Protein AF-A0A530BKC2-F1 (afdb_monomer_lite)

Structure (mmCIF, N/CA/C/O backbone):
data_AF-A0A530BKC2-F1
#
_entry.id   AF-A0A530BKC2-F1
#
loop_
_atom_site.group_PDB
_atom_site.id
_atom_site.type_symbol
_atom_site.label_atom_id
_atom_site.label_alt_id
_atom_site.label_comp_id
_atom_site.label_asym_id
_atom_site.label_entity_id
_atom_site.label_seq_id
_atom_site.pdbx_PDB_ins_code
_atom_site.Cartn_x
_atom_site.Cartn_y
_atom_site.Cartn_z
_atom_site.occupancy
_atom_site.B_iso_or_equiv
_atom_site.auth_seq_id
_atom_site.auth_comp_id
_atom_site.auth_asym_id
_atom_site.auth_atom_id
_atom_site.pdbx_PDB_model_num
ATOM 1 N N . MET A 1 1 ? 10.735 -13.783 -6.784 1.00 77.75 1 MET A N 1
ATOM 2 C CA . MET A 1 1 ? 10.105 -12.468 -7.015 1.00 77.75 1 MET A CA 1
ATOM 3 C C . MET A 1 1 ? 10.971 -11.377 -6.387 1.00 77.75 1 MET A C 1
ATOM 5 O O . MET A 1 1 ? 11.427 -11.594 -5.271 1.00 77.75 1 MET A O 1
ATOM 9 N N . ALA A 1 2 ? 11.270 -10.281 -7.098 1.00 86.44 2 ALA A N 1
ATOM 10 C CA . ALA A 1 2 ? 12.241 -9.258 -6.665 1.00 86.44 2 ALA A CA 1
ATOM 11 C C . ALA A 1 2 ? 11.656 -8.184 -5.728 1.00 86.44 2 ALA A C 1
ATOM 13 O O . ALA A 1 2 ? 12.394 -7.547 -4.981 1.00 86.44 2 ALA A O 1
ATOM 14 N N . PHE A 1 3 ? 10.340 -7.995 -5.754 1.00 91.44 3 PHE A N 1
ATOM 15 C CA . PHE A 1 3 ? 9.637 -7.005 -4.947 1.00 91.44 3 PHE A CA 1
ATOM 16 C C . PHE A 1 3 ? 8.198 -7.438 -4.681 1.00 91.44 3 PHE A C 1
ATOM 18 O O . PHE A 1 3 ? 7.705 -8.368 -5.312 1.00 91.44 3 PHE A O 1
ATOM 25 N N . TYR A 1 4 ? 7.541 -6.778 -3.737 1.00 89.56 4 TYR A N 1
ATOM 26 C CA . TYR A 1 4 ? 6.170 -7.032 -3.301 1.00 89.56 4 TYR A CA 1
ATOM 27 C C . TYR A 1 4 ? 5.582 -5.733 -2.732 1.00 89.56 4 TYR A C 1
ATOM 29 O O . TYR A 1 4 ? 6.323 -4.950 -2.147 1.00 89.56 4 TYR A O 1
ATOM 37 N N . GLY A 1 5 ? 4.281 -5.475 -2.878 1.00 90.00 5 GLY A N 1
ATOM 38 C CA . GLY A 1 5 ? 3.687 -4.253 -2.335 1.00 90.00 5 GLY A CA 1
ATOM 39 C C . GLY A 1 5 ? 2.304 -3.911 -2.876 1.00 90.00 5 GLY A C 1
ATOM 40 O O . GLY A 1 5 ? 1.626 -4.751 -3.463 1.00 90.00 5 GLY A O 1
ATOM 41 N N . ASP A 1 6 ? 1.908 -2.660 -2.659 1.00 89.00 6 ASP A N 1
ATOM 42 C CA . ASP A 1 6 ? 0.642 -2.076 -3.095 1.00 89.00 6 ASP A CA 1
ATOM 43 C C . ASP A 1 6 ? 0.731 -1.585 -4.538 1.00 89.00 6 ASP A C 1
ATOM 45 O O . ASP A 1 6 ? 1.333 -0.546 -4.811 1.00 89.00 6 ASP A O 1
ATOM 49 N N . LEU A 1 7 ? 0.134 -2.335 -5.460 1.00 91.00 7 LEU A N 1
ATOM 50 C CA . LEU A 1 7 ? 0.118 -2.002 -6.879 1.00 91.00 7 LEU A CA 1
ATOM 51 C C . LEU A 1 7 ? -0.887 -0.884 -7.147 1.00 91.00 7 LEU A C 1
ATOM 53 O O . LEU A 1 7 ? -2.096 -1.062 -7.001 1.00 91.00 7 LEU A O 1
ATOM 57 N N . ARG A 1 8 ? -0.383 0.243 -7.643 1.00 89.38 8 ARG A N 1
ATOM 58 C CA . ARG A 1 8 ? -1.185 1.356 -8.153 1.00 89.38 8 ARG A CA 1
ATOM 59 C C . ARG A 1 8 ? -1.003 1.494 -9.657 1.00 89.38 8 ARG A C 1
ATOM 61 O O . ARG A 1 8 ? 0.048 1.159 -10.203 1.00 89.38 8 ARG A O 1
ATOM 68 N N . ARG A 1 9 ? -2.045 1.967 -10.340 1.00 89.56 9 ARG A N 1
ATOM 69 C CA . ARG A 1 9 ? -2.055 2.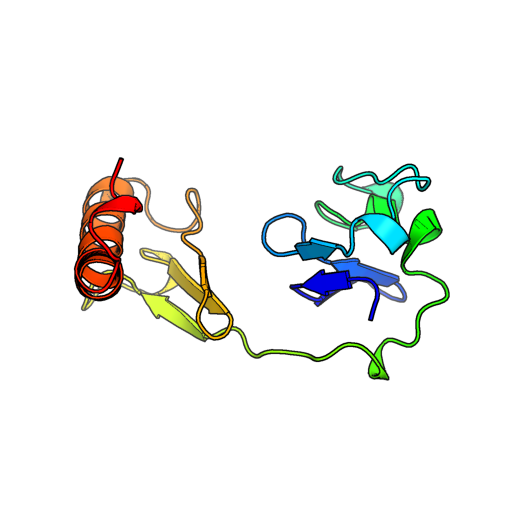189 -11.792 1.00 89.56 9 ARG A CA 1
ATOM 70 C C . ARG A 1 9 ? -2.202 3.672 -12.096 1.00 89.56 9 ARG A C 1
ATOM 72 O O . ARG A 1 9 ? -3.003 4.345 -11.455 1.00 89.56 9 ARG A O 1
ATOM 79 N N . ALA A 1 10 ? -1.489 4.139 -13.114 1.00 87.81 10 ALA A N 1
ATOM 80 C CA . ALA A 1 10 ? -1.683 5.454 -13.710 1.00 87.81 10 ALA A CA 1
ATOM 81 C C . ALA A 1 10 ? -1.559 5.329 -15.236 1.00 87.81 10 ALA A C 1
ATOM 83 O O . ALA A 1 10 ? -0.468 5.171 -15.789 1.00 87.81 10 ALA A O 1
ATOM 84 N N . GLY A 1 11 ? -2.703 5.336 -15.924 1.00 86.88 11 GLY A N 1
ATOM 85 C CA . GLY A 1 11 ? -2.763 5.077 -17.363 1.00 86.88 11 GLY A CA 1
ATOM 86 C C . GLY A 1 11 ? -2.169 3.711 -17.724 1.00 86.88 11 GLY A C 1
ATOM 87 O O . GLY A 1 11 ? -2.594 2.685 -17.195 1.00 86.88 11 GLY A O 1
ATOM 88 N N . ALA A 1 12 ? -1.180 3.708 -18.622 1.00 87.75 12 ALA A N 1
ATOM 89 C CA . ALA A 1 12 ? -0.469 2.502 -19.055 1.00 87.75 12 ALA A CA 1
ATOM 90 C C . ALA A 1 12 ? 0.648 2.053 -18.091 1.00 87.75 12 ALA A C 1
ATOM 92 O O . ALA A 1 12 ? 1.213 0.976 -18.271 1.00 87.75 12 ALA A O 1
ATOM 93 N N . ARG A 1 13 ? 0.986 2.870 -17.086 1.00 91.00 13 ARG A N 1
ATOM 94 C CA . ARG A 1 13 ? 2.039 2.582 -16.108 1.00 91.00 13 ARG A CA 1
ATOM 95 C C . ARG A 1 13 ? 1.452 2.037 -14.813 1.00 91.00 13 ARG A C 1
ATOM 97 O O . ARG A 1 13 ? 0.280 2.244 -14.483 1.00 91.00 13 ARG A O 1
ATOM 104 N N . TRP A 1 14 ? 2.303 1.376 -14.044 1.00 91.50 14 TRP A N 1
ATOM 105 C CA . TRP A 1 14 ? 1.992 0.922 -12.697 1.00 91.50 14 TRP A CA 1
ATOM 106 C C . TRP A 1 14 ? 3.212 1.081 -11.795 1.00 91.50 14 TRP A C 1
ATOM 108 O O . TRP A 1 14 ? 4.341 1.172 -12.263 1.00 91.50 14 TRP A O 1
ATOM 118 N N . TYR A 1 15 ? 2.987 1.143 -10.492 1.00 92.44 15 TYR A N 1
ATOM 119 C CA . TYR A 1 15 ? 4.053 1.299 -9.510 1.00 92.44 15 TYR A CA 1
ATOM 120 C C . TYR A 1 15 ? 3.642 0.677 -8.183 1.00 92.44 15 TYR A C 1
ATOM 122 O O . TYR A 1 15 ? 2.455 0.461 -7.930 1.00 92.44 15 TYR A O 1
ATOM 130 N N . LEU A 1 16 ? 4.629 0.382 -7.339 1.00 92.38 16 LEU A N 1
ATOM 131 C CA . LEU A 1 16 ? 4.366 0.060 -5.944 1.00 92.38 16 LEU A CA 1
ATOM 132 C C . LEU A 1 16 ? 4.360 1.343 -5.120 1.00 92.38 16 LEU A C 1
ATOM 134 O O . LEU A 1 16 ? 5.310 2.124 -5.194 1.00 92.38 16 LEU A O 1
ATOM 138 N N . TRP A 1 17 ? 3.307 1.548 -4.335 1.00 90.56 17 TRP A N 1
ATOM 139 C CA . TRP A 1 17 ? 3.217 2.693 -3.437 1.00 90.56 17 TRP A CA 1
ATOM 140 C C . TRP A 1 17 ? 4.254 2.601 -2.315 1.00 90.56 17 TRP A C 1
ATOM 142 O O . TRP A 1 17 ? 4.372 1.572 -1.645 1.00 90.56 17 TRP A O 1
ATOM 152 N N . ALA A 1 18 ? 4.983 3.695 -2.085 1.00 89.56 18 ALA A N 1
ATOM 153 C CA . ALA A 1 18 ? 6.123 3.713 -1.171 1.00 89.56 18 ALA A CA 1
ATOM 154 C C . ALA A 1 18 ? 5.770 3.321 0.276 1.00 89.56 18 ALA A C 1
ATOM 156 O O . ALA A 1 18 ? 6.584 2.694 0.949 1.00 89.56 18 ALA A O 1
ATOM 157 N N . GLY A 1 19 ? 4.557 3.626 0.750 1.00 85.88 19 GLY A N 1
ATOM 158 C CA . GLY A 1 19 ? 4.137 3.274 2.111 1.00 85.88 19 GLY A CA 1
ATOM 159 C C . GLY A 1 19 ? 3.821 1.788 2.325 1.00 85.88 19 GLY A C 1
ATOM 160 O O . GLY A 1 19 ? 3.669 1.356 3.465 1.00 85.88 19 GLY A O 1
ATOM 161 N N . TYR A 1 20 ? 3.756 0.983 1.258 1.00 88.31 20 TYR A N 1
ATOM 162 C CA . TYR A 1 20 ? 3.655 -0.471 1.360 1.00 88.31 20 TYR A CA 1
ATOM 163 C C . TYR A 1 20 ? 4.352 -1.149 0.178 1.00 88.31 20 TYR A C 1
ATOM 165 O O . TYR A 1 20 ? 3.715 -1.666 -0.741 1.00 88.31 20 TYR A O 1
ATOM 173 N N . CYS A 1 21 ? 5.681 -1.160 0.199 1.00 90.50 21 CYS A N 1
ATOM 174 C CA . CYS A 1 21 ? 6.490 -1.886 -0.771 1.00 90.50 21 CYS A CA 1
ATOM 175 C C . CYS A 1 21 ? 7.741 -2.479 -0.114 1.00 90.50 21 CYS A C 1
ATOM 177 O O . CYS A 1 21 ? 8.293 -1.941 0.841 1.00 90.50 21 CYS A O 1
ATOM 179 N N . PHE A 1 22 ? 8.162 -3.632 -0.615 1.00 90.81 22 PHE A N 1
ATOM 180 C CA . PHE A 1 22 ? 9.250 -4.437 -0.090 1.00 90.81 22 PHE A CA 1
ATOM 181 C C . PHE A 1 22 ? 10.084 -4.940 -1.256 1.00 90.81 22 PHE A C 1
ATOM 183 O O . PHE A 1 22 ? 9.544 -5.384 -2.271 1.00 90.81 22 PHE A O 1
ATOM 190 N N . PHE A 1 23 ? 11.402 -4.923 -1.092 1.00 93.19 23 PHE A N 1
ATOM 191 C CA . PHE A 1 23 ? 12.341 -5.317 -2.132 1.00 93.19 23 PHE A CA 1
ATOM 192 C C . PHE A 1 23 ? 13.319 -6.336 -1.575 1.00 93.19 23 PHE A C 1
ATOM 194 O O . PHE A 1 23 ? 13.826 -6.203 -0.460 1.00 93.19 23 PHE A O 1
ATOM 201 N N . ARG A 1 24 ? 13.614 -7.352 -2.378 1.00 94.31 24 ARG A N 1
ATOM 202 C CA . ARG A 1 24 ? 14.749 -8.229 -2.134 1.00 94.31 24 ARG A CA 1
ATOM 203 C C . ARG A 1 24 ? 16.026 -7.443 -2.397 1.00 94.31 24 ARG A C 1
ATOM 205 O O . ARG A 1 24 ? 16.297 -7.090 -3.542 1.00 94.31 24 ARG A O 1
ATOM 212 N N . PHE A 1 25 ? 16.782 -7.151 -1.340 1.00 94.88 25 PHE A N 1
ATOM 213 C CA . PHE A 1 25 ? 17.948 -6.271 -1.422 1.00 94.88 25 PHE A CA 1
ATOM 214 C C . PHE A 1 25 ? 18.962 -6.735 -2.475 1.00 94.88 25 PHE A C 1
ATOM 216 O O . PHE A 1 25 ? 19.385 -5.941 -3.307 1.00 94.88 25 PHE A O 1
ATOM 223 N N . ASP A 1 26 ? 19.266 -8.032 -2.526 1.00 96.44 26 ASP A N 1
ATOM 224 C CA . ASP A 1 26 ? 20.155 -8.642 -3.523 1.00 96.44 26 ASP A CA 1
ATOM 225 C C . ASP A 1 26 ? 19.725 -8.380 -4.979 1.00 96.44 26 ASP A C 1
ATOM 227 O O . ASP A 1 26 ? 20.573 -8.244 -5.861 1.00 96.44 26 ASP A O 1
ATOM 231 N N . ALA A 1 27 ? 18.422 -8.244 -5.235 1.00 93.44 27 ALA A N 1
ATOM 232 C CA . ALA A 1 27 ? 17.878 -7.974 -6.563 1.00 93.44 27 ALA A CA 1
ATOM 233 C C . ALA A 1 27 ? 17.897 -6.483 -6.958 1.00 93.44 27 ALA A C 1
ATOM 235 O O . ALA A 1 27 ? 17.802 -6.168 -8.148 1.00 93.44 27 ALA A O 1
ATOM 236 N N . VAL A 1 28 ? 17.993 -5.563 -5.989 1.00 95.25 28 VAL A N 1
ATOM 237 C CA . VAL A 1 28 ? 17.857 -4.113 -6.233 1.00 95.25 28 VAL A CA 1
ATOM 238 C C . VAL A 1 28 ? 19.035 -3.267 -5.753 1.00 95.25 28 VAL A C 1
ATOM 240 O O . VAL A 1 28 ? 19.093 -2.096 -6.102 1.00 95.25 28 VAL A O 1
ATOM 243 N N . ALA A 1 29 ? 20.003 -3.828 -5.024 1.00 95.56 29 ALA A N 1
ATOM 244 C CA . ALA A 1 29 ? 21.081 -3.075 -4.370 1.00 95.56 29 ALA A CA 1
ATOM 245 C C . ALA A 1 29 ? 21.933 -2.211 -5.317 1.00 95.56 29 ALA A C 1
ATOM 247 O O . ALA A 1 29 ? 22.544 -1.241 -4.883 1.00 95.56 29 ALA A O 1
ATOM 248 N N . ARG A 1 30 ? 21.993 -2.560 -6.608 1.00 95.44 30 ARG A N 1
ATOM 249 C CA . ARG A 1 30 ? 22.742 -1.813 -7.637 1.00 95.44 30 ARG A CA 1
ATOM 250 C C . ARG A 1 30 ? 21.854 -0.960 -8.542 1.00 95.44 30 ARG A C 1
ATOM 252 O O . ARG A 1 30 ? 22.323 -0.468 -9.563 1.00 95.44 30 ARG A O 1
ATOM 259 N N . LYS A 1 31 ? 20.571 -0.833 -8.212 1.00 95.25 31 LYS A N 1
ATOM 260 C CA . LYS A 1 31 ? 19.619 -0.018 -8.961 1.00 95.25 31 LYS A CA 1
ATOM 261 C C . LYS A 1 31 ? 19.462 1.338 -8.271 1.00 95.25 31 LYS A C 1
ATOM 263 O O . LYS A 1 31 ? 19.344 1.362 -7.046 1.00 95.25 31 LYS A O 1
ATOM 268 N N . PRO A 1 32 ? 19.426 2.449 -9.021 1.00 95.31 32 PRO A N 1
ATOM 269 C CA . PRO A 1 32 ? 19.148 3.764 -8.459 1.00 95.31 32 PRO A CA 1
ATOM 270 C C . PRO A 1 32 ? 17.646 3.878 -8.167 1.00 95.31 32 PRO A C 1
ATOM 272 O O . PRO A 1 32 ? 16.901 4.452 -8.953 1.00 95.31 32 PRO A O 1
ATOM 275 N N . LEU A 1 33 ? 17.185 3.242 -7.087 1.00 93.94 33 LEU A N 1
ATOM 276 C CA . LEU A 1 33 ? 15.782 3.328 -6.692 1.00 93.94 33 LEU A CA 1
ATOM 277 C C . LEU A 1 33 ? 15.440 4.753 -6.250 1.00 93.94 33 LEU A C 1
ATOM 279 O O . LEU A 1 33 ? 16.196 5.372 -5.502 1.00 93.94 33 LEU A O 1
ATOM 283 N N . ASP A 1 34 ? 14.272 5.222 -6.669 1.00 92.50 34 ASP A N 1
ATOM 284 C CA . ASP A 1 34 ? 13.734 6.537 -6.350 1.00 92.50 34 ASP A CA 1
ATOM 285 C C . ASP A 1 34 ? 12.286 6.400 -5.859 1.00 92.50 34 ASP A C 1
ATOM 287 O O . ASP A 1 34 ? 11.387 5.951 -6.575 1.00 92.50 34 ASP A O 1
ATOM 291 N N . PHE A 1 35 ? 12.066 6.750 -4.592 1.00 91.12 35 PHE A N 1
ATOM 292 C CA . PHE A 1 35 ? 10.752 6.715 -3.942 1.00 91.12 35 PHE A CA 1
ATOM 293 C C . PHE A 1 35 ? 10.025 8.064 -3.986 1.00 91.12 35 PHE A C 1
ATOM 295 O O . PHE A 1 35 ? 8.959 8.208 -3.383 1.00 91.12 35 PHE A O 1
ATOM 302 N N . GLY A 1 36 ? 10.579 9.036 -4.708 1.00 87.56 36 GLY A N 1
ATOM 303 C CA . GLY A 1 36 ? 9.947 10.305 -5.007 1.00 87.56 36 GLY A CA 1
ATOM 304 C C . GLY A 1 36 ? 8.692 10.171 -5.870 1.00 87.56 36 GLY A C 1
ATOM 305 O O . GLY A 1 36 ? 8.277 9.086 -6.295 1.00 87.56 36 GLY A O 1
ATOM 306 N N . LEU A 1 37 ? 8.071 11.326 -6.089 1.00 82.44 37 LEU A N 1
ATOM 307 C CA . LEU A 1 37 ? 6.957 11.504 -7.014 1.00 82.44 37 LEU A CA 1
ATOM 308 C C . LEU A 1 37 ? 7.496 11.544 -8.445 1.00 82.44 37 LEU A C 1
ATOM 310 O O . LEU A 1 37 ? 8.536 12.153 -8.689 1.00 82.44 37 LEU A O 1
ATOM 314 N N . ASP A 1 38 ? 6.739 11.008 -9.396 1.00 80.50 38 ASP A N 1
ATOM 315 C CA . ASP A 1 38 ? 6.948 11.291 -10.817 1.00 80.50 38 ASP A CA 1
ATOM 316 C C . ASP A 1 38 ? 5.714 12.023 -11.355 1.00 80.50 38 ASP A C 1
ATOM 318 O O . ASP A 1 38 ? 4.806 11.448 -11.964 1.00 80.50 38 ASP A O 1
ATOM 322 N N . TRP A 1 39 ? 5.668 13.327 -11.063 1.00 71.50 39 TRP A N 1
ATOM 323 C CA . TRP A 1 39 ? 4.569 14.218 -11.441 1.00 71.50 39 TRP A CA 1
ATOM 324 C C . TRP A 1 39 ? 4.327 14.254 -12.950 1.00 71.50 39 TRP A C 1
ATOM 326 O O . TRP A 1 39 ? 3.175 14.295 -13.377 1.00 71.50 39 TRP A O 1
ATOM 336 N N . PHE A 1 40 ? 5.389 14.207 -13.760 1.00 77.06 40 PHE A N 1
ATOM 337 C CA . PHE A 1 40 ? 5.275 14.238 -15.221 1.00 77.06 40 PHE A CA 1
ATOM 338 C C . PHE A 1 40 ? 4.634 12.959 -15.773 1.00 77.06 40 PHE A C 1
ATOM 340 O O . PHE A 1 40 ? 3.977 12.996 -16.814 1.00 77.06 40 PHE A O 1
ATOM 347 N N . ALA A 1 41 ? 4.780 11.837 -15.066 1.00 73.12 41 ALA A N 1
ATOM 348 C CA . ALA A 1 41 ? 4.130 10.574 -15.388 1.00 73.12 41 ALA A CA 1
ATOM 349 C C . ALA A 1 41 ? 2.778 10.357 -14.682 1.00 73.12 41 ALA A C 1
ATOM 351 O O . ALA A 1 41 ? 2.133 9.338 -14.943 1.00 73.12 41 ALA A O 1
ATOM 352 N N . GLY A 1 42 ? 2.353 11.275 -13.805 1.00 77.12 42 GLY A N 1
ATOM 353 C CA . GLY A 1 42 ? 1.152 11.126 -12.979 1.00 77.12 42 GLY A CA 1
ATOM 354 C C . GLY A 1 42 ? 1.272 10.036 -11.906 1.00 77.12 42 GLY A C 1
ATOM 355 O O . GLY A 1 42 ? 0.259 9.453 -11.521 1.00 77.12 42 GLY A O 1
ATOM 356 N N . LEU A 1 43 ? 2.492 9.720 -11.457 1.00 81.00 43 LEU A N 1
ATOM 357 C CA . LEU A 1 43 ? 2.756 8.671 -10.471 1.00 81.00 43 LEU A CA 1
ATOM 358 C C . LEU A 1 43 ? 3.062 9.276 -9.092 1.00 81.00 43 LEU A C 1
ATOM 360 O O . LEU A 1 43 ? 3.852 10.213 -8.963 1.00 81.00 43 LEU A O 1
ATOM 364 N N . ASP A 1 44 ? 2.457 8.702 -8.054 1.00 84.94 44 ASP A N 1
ATOM 365 C CA . ASP A 1 44 ? 2.720 9.041 -6.648 1.00 84.94 44 ASP A CA 1
ATOM 366 C C . ASP A 1 44 ? 4.068 8.442 -6.175 1.00 84.94 44 ASP A C 1
ATOM 368 O O . ASP A 1 44 ? 4.832 7.867 -6.950 1.00 84.94 44 ASP A O 1
ATOM 372 N N . THR A 1 45 ? 4.360 8.564 -4.884 1.00 88.00 45 THR A N 1
ATOM 373 C CA . THR A 1 45 ? 5.551 8.050 -4.208 1.00 88.00 45 THR A CA 1
ATOM 374 C C . THR A 1 45 ? 5.802 6.578 -4.536 1.00 88.00 45 THR A C 1
ATOM 376 O O . THR A 1 45 ? 4.937 5.713 -4.360 1.00 88.00 45 THR A O 1
ATOM 379 N N . GLY A 1 46 ? 7.013 6.302 -5.027 1.00 90.38 46 GLY A N 1
ATOM 380 C CA . GLY A 1 46 ? 7.426 4.998 -5.556 1.00 90.38 46 GLY A CA 1
ATOM 381 C C . GLY A 1 46 ? 7.309 4.869 -7.079 1.00 90.38 46 GLY A C 1
ATOM 382 O O . GLY A 1 46 ? 7.856 3.920 -7.645 1.00 90.38 46 GLY A O 1
ATOM 383 N N . GLY A 1 47 ? 6.655 5.828 -7.740 1.00 91.69 47 GLY A N 1
ATOM 384 C CA . GLY A 1 47 ? 6.460 5.899 -9.186 1.00 91.69 47 GLY A CA 1
ATOM 385 C C . GLY A 1 47 ? 7.735 6.092 -10.000 1.00 91.69 47 GLY A C 1
ATOM 386 O O . GLY A 1 47 ? 7.876 5.470 -11.052 1.00 91.69 47 GLY A O 1
ATOM 387 N N . ALA A 1 48 ? 8.697 6.862 -9.484 1.00 92.31 48 ALA A N 1
ATOM 388 C CA . ALA A 1 48 ? 9.971 7.135 -10.156 1.00 92.31 48 ALA A CA 1
ATOM 389 C C . ALA A 1 48 ? 10.819 5.865 -10.415 1.00 92.31 48 ALA A C 1
ATOM 391 O O . ALA A 1 48 ? 11.713 5.857 -11.259 1.00 92.31 48 ALA A O 1
ATOM 392 N N . ASN A 1 49 ? 10.476 4.737 -9.782 1.00 93.62 49 ASN A N 1
ATOM 393 C CA . ASN A 1 49 ? 11.060 3.427 -10.076 1.00 93.62 49 ASN A CA 1
ATOM 394 C C . ASN A 1 49 ? 10.564 2.786 -11.387 1.00 93.62 49 ASN A C 1
ATOM 396 O O . ASN A 1 49 ? 11.055 1.713 -11.745 1.00 93.62 49 ASN A O 1
ATOM 400 N N . TRP A 1 50 ? 9.601 3.386 -12.099 1.00 92.50 50 TRP A N 1
ATOM 401 C CA . TRP A 1 50 ? 9.009 2.810 -13.312 1.00 92.50 50 TRP A CA 1
ATOM 402 C C . TRP A 1 50 ? 10.066 2.380 -14.334 1.00 92.50 50 TRP A C 1
ATOM 404 O O . TRP A 1 50 ? 10.132 1.204 -14.698 1.00 92.50 50 TRP A O 1
ATOM 414 N N . GLU A 1 51 ? 10.929 3.315 -14.735 1.00 91.56 51 GLU A N 1
ATOM 415 C CA . GLU A 1 51 ? 11.945 3.091 -15.769 1.00 91.56 51 GLU A CA 1
ATOM 416 C C . GLU A 1 51 ? 13.055 2.130 -15.315 1.00 91.56 51 GLU A C 1
ATOM 418 O O . GLU A 1 51 ? 13.616 1.392 -16.119 1.00 91.56 51 GLU A O 1
ATOM 423 N N . VAL A 1 52 ? 13.354 2.104 -14.014 1.00 93.25 52 VAL A N 1
ATOM 424 C CA . VAL A 1 52 ? 14.478 1.350 -13.432 1.00 93.25 52 VAL A CA 1
ATOM 425 C C . VAL A 1 52 ? 14.093 -0.090 -13.061 1.00 93.25 52 VAL A C 1
ATOM 427 O O . VAL A 1 52 ? 14.945 -0.994 -13.019 1.00 93.25 52 VAL A O 1
ATOM 430 N N . LEU A 1 53 ? 12.820 -0.321 -12.729 1.00 93.12 53 LEU A N 1
ATOM 431 C CA . LEU A 1 53 ? 12.398 -1.548 -12.058 1.00 93.12 53 LEU A CA 1
ATOM 432 C C . LEU A 1 53 ? 11.125 -2.193 -12.608 1.00 93.12 53 LEU A C 1
ATOM 434 O O . LEU A 1 53 ? 11.062 -3.422 -12.606 1.00 93.12 53 LEU A O 1
ATOM 438 N N . TYR A 1 54 ? 10.126 -1.419 -13.032 1.00 92.31 54 TYR A N 1
ATOM 439 C CA . TYR A 1 54 ? 8.775 -1.951 -13.261 1.00 92.31 54 TYR A CA 1
ATOM 440 C C . TYR A 1 54 ? 8.419 -2.154 -14.735 1.00 92.31 54 TYR A C 1
ATOM 442 O O . TYR A 1 54 ? 7.691 -3.094 -15.044 1.00 92.31 54 TYR A O 1
ATOM 450 N N . ARG A 1 55 ? 8.941 -1.321 -15.643 1.00 92.50 55 ARG A N 1
ATOM 451 C CA . ARG A 1 55 ? 8.514 -1.267 -17.054 1.00 92.50 55 ARG A CA 1
ATOM 452 C C . ARG A 1 55 ? 8.527 -2.600 -17.809 1.00 92.50 55 ARG A C 1
ATOM 454 O O . ARG A 1 55 ? 7.656 -2.820 -18.643 1.00 92.50 55 ARG A O 1
ATOM 461 N N . ASP A 1 56 ? 9.471 -3.482 -17.488 1.00 92.25 56 ASP A N 1
ATOM 462 C CA . ASP A 1 56 ? 9.673 -4.760 -18.187 1.00 92.25 56 ASP A CA 1
ATOM 463 C C . ASP A 1 56 ? 9.163 -5.967 -17.377 1.00 92.25 56 ASP A C 1
ATOM 465 O O . ASP A 1 56 ? 9.456 -7.119 -17.700 1.00 92.25 56 ASP A O 1
ATOM 469 N N . VAL A 1 57 ? 8.427 -5.724 -16.289 1.00 92.06 57 VAL A N 1
ATOM 470 C CA . VAL A 1 57 ? 7.892 -6.782 -15.428 1.00 92.06 57 VAL A CA 1
ATOM 471 C C . VAL A 1 57 ? 6.451 -7.103 -15.814 1.00 92.06 57 VAL A C 1
ATOM 473 O O . VAL A 1 57 ? 5.597 -6.219 -15.878 1.00 92.06 57 VAL A O 1
ATOM 476 N N . ASP A 1 58 ? 6.168 -8.394 -16.013 1.00 88.69 58 ASP A N 1
ATOM 477 C CA . ASP A 1 58 ? 4.803 -8.880 -16.208 1.00 88.69 58 ASP A CA 1
ATOM 478 C C . ASP A 1 58 ? 3.978 -8.673 -14.933 1.00 88.69 58 ASP A C 1
ATOM 480 O O . ASP A 1 58 ? 4.241 -9.257 -13.876 1.00 88.69 58 ASP A O 1
ATOM 484 N N . LEU A 1 59 ? 2.944 -7.844 -15.056 1.00 86.12 59 LEU A N 1
ATOM 485 C CA . LEU A 1 59 ? 2.040 -7.495 -13.971 1.00 86.12 59 LEU A CA 1
ATOM 486 C C . LEU A 1 59 ? 1.283 -8.709 -13.424 1.00 86.12 59 LEU A C 1
ATOM 488 O O . LEU A 1 59 ? 0.966 -8.747 -12.236 1.00 86.12 59 LEU A O 1
ATOM 492 N N . ASN A 1 60 ? 1.000 -9.701 -14.274 1.00 85.25 60 ASN A N 1
ATOM 493 C CA . ASN A 1 60 ? 0.254 -10.896 -13.881 1.00 85.25 60 ASN A CA 1
ATOM 494 C C . ASN A 1 60 ? 1.077 -11.819 -12.975 1.00 85.25 60 ASN A C 1
ATOM 496 O O . ASN A 1 60 ? 0.514 -12.647 -12.262 1.00 85.25 60 ASN A O 1
ATOM 500 N N . ALA A 1 61 ? 2.402 -11.651 -12.958 1.00 83.12 61 ALA A N 1
ATOM 501 C CA . ALA A 1 61 ? 3.293 -12.363 -12.054 1.00 83.12 61 ALA A CA 1
ATOM 502 C C . ALA A 1 61 ? 3.362 -11.725 -10.652 1.00 83.12 61 ALA A C 1
ATOM 504 O O . ALA A 1 61 ? 4.004 -12.288 -9.759 1.00 83.12 61 ALA A O 1
ATOM 505 N N . LEU A 1 62 ? 2.731 -10.559 -10.435 1.00 84.25 62 LEU A N 1
ATOM 506 C CA . LEU A 1 62 ? 2.698 -9.908 -9.128 1.00 84.25 62 LEU A CA 1
ATOM 507 C C . LEU A 1 62 ? 1.493 -10.397 -8.306 1.00 84.25 62 LEU A C 1
ATOM 509 O O . LEU A 1 62 ? 0.350 -10.205 -8.724 1.00 84.25 62 LEU A O 1
ATOM 513 N N . PRO A 1 63 ? 1.703 -10.988 -7.114 1.00 79.94 63 PRO A N 1
ATOM 514 C CA . PRO A 1 63 ? 0.613 -11.397 -6.254 1.00 79.94 63 PRO A CA 1
ATOM 515 C C . PRO A 1 63 ? -0.114 -10.153 -5.752 1.00 79.94 63 PRO A C 1
ATOM 517 O O . PRO A 1 63 ? 0.452 -9.325 -5.036 1.00 79.94 63 PRO A O 1
ATOM 520 N N . GLN A 1 64 ? -1.388 -10.046 -6.109 1.00 75.69 64 GLN A N 1
ATOM 521 C CA . GLN A 1 64 ? -2.270 -9.036 -5.548 1.00 75.69 64 GLN A CA 1
ATOM 522 C C . GLN A 1 64 ? -2.794 -9.518 -4.201 1.00 75.69 64 GLN A C 1
ATOM 524 O O . GLN A 1 64 ? -3.192 -10.676 -4.051 1.00 75.69 64 GLN A O 1
ATOM 529 N N . ARG A 1 65 ? -2.807 -8.627 -3.211 1.00 74.75 65 ARG A N 1
ATOM 530 C CA . ARG A 1 65 ? -3.502 -8.875 -1.950 1.00 74.75 65 ARG A CA 1
ATOM 531 C C . ARG A 1 65 ? -4.566 -7.809 -1.741 1.00 74.75 65 ARG A C 1
ATOM 533 O O . ARG A 1 65 ? -4.259 -6.632 -1.925 1.00 74.75 65 ARG A O 1
ATOM 540 N N . PRO A 1 66 ? -5.790 -8.205 -1.362 1.00 82.88 66 PRO A N 1
ATOM 541 C CA . PRO A 1 66 ? -6.842 -7.248 -1.085 1.00 82.88 66 PRO A CA 1
ATOM 542 C C . PRO A 1 66 ? -6.447 -6.363 0.097 1.00 82.88 66 PRO A C 1
ATOM 544 O O . PRO A 1 66 ? -5.819 -6.816 1.060 1.00 82.88 66 PRO A O 1
ATOM 547 N N . ILE A 1 67 ? -6.830 -5.096 -0.005 1.00 88.19 67 ILE A N 1
ATOM 548 C CA . ILE A 1 67 ? -6.771 -4.132 1.086 1.00 88.19 67 ILE A CA 1
ATOM 549 C C . ILE A 1 67 ? -8.121 -4.187 1.785 1.00 88.19 67 ILE A C 1
ATOM 551 O O . ILE A 1 67 ? -9.157 -4.004 1.144 1.00 88.19 67 ILE A O 1
ATOM 555 N N . THR A 1 68 ? -8.110 -4.416 3.093 1.00 92.44 68 THR A N 1
ATOM 556 C CA . THR A 1 68 ? -9.328 -4.363 3.903 1.00 92.44 68 THR A CA 1
ATOM 557 C C . THR A 1 68 ? -9.318 -3.083 4.718 1.00 92.44 68 THR A C 1
ATOM 559 O O . THR A 1 68 ? -8.657 -3.002 5.755 1.00 92.44 68 THR A O 1
ATOM 562 N N . ALA A 1 69 ? -10.040 -2.079 4.231 1.00 93.44 69 ALA A N 1
ATOM 563 C CA . ALA A 1 69 ? -10.256 -0.826 4.939 1.00 93.44 69 ALA A CA 1
ATOM 564 C C . ALA A 1 69 ? -11.242 -1.010 6.104 1.00 93.44 69 ALA A C 1
ATOM 566 O O . ALA A 1 69 ? -12.217 -1.755 5.989 1.00 93.44 69 ALA A O 1
ATOM 567 N N . PHE A 1 70 ? -11.007 -0.316 7.216 1.00 95.00 70 PHE A N 1
ATOM 568 C CA . PHE A 1 70 ? -11.904 -0.307 8.370 1.00 95.00 70 PHE A CA 1
ATOM 569 C C . PHE A 1 70 ? -11.779 0.988 9.184 1.00 95.00 70 PHE A C 1
ATOM 571 O O . PHE A 1 70 ? -10.754 1.669 9.152 1.00 95.00 70 PHE A O 1
ATOM 578 N N . ALA A 1 71 ? -12.829 1.316 9.939 1.00 95.88 71 ALA A N 1
ATOM 579 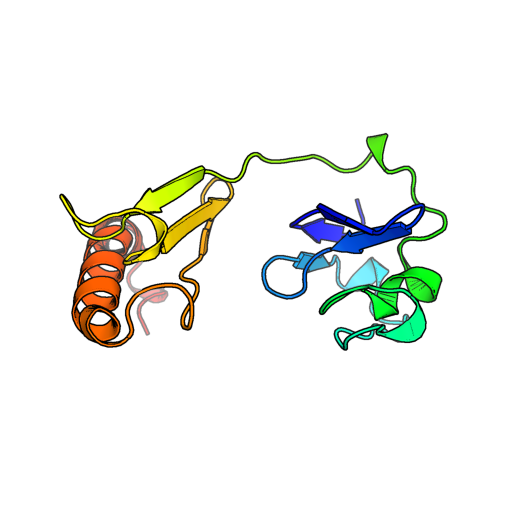C CA . ALA A 1 71 ? -12.781 2.376 10.937 1.00 95.88 71 ALA A CA 1
ATOM 580 C C . ALA A 1 71 ? -12.140 1.829 12.219 1.00 95.88 71 ALA A C 1
ATOM 582 O O . ALA A 1 71 ? -12.675 0.909 12.840 1.00 95.88 71 ALA A O 1
ATOM 583 N N . ALA A 1 72 ? -11.015 2.399 12.651 1.00 95.25 72 ALA A N 1
ATOM 584 C CA . ALA A 1 72 ? -10.348 1.991 13.890 1.00 95.25 72 ALA A CA 1
ATOM 585 C C . ALA A 1 72 ? -11.170 2.310 15.152 1.00 95.25 72 ALA A C 1
ATOM 587 O O . ALA A 1 72 ? -10.924 1.743 16.217 1.00 95.25 72 ALA A O 1
ATOM 588 N N . LEU A 1 73 ? -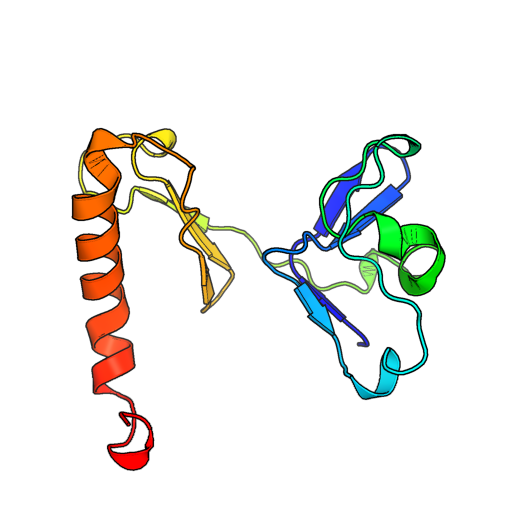12.141 3.220 15.041 1.00 95.56 73 LEU A N 1
ATOM 589 C CA . LEU A 1 73 ? -13.034 3.623 16.120 1.00 95.56 73 LEU A CA 1
ATOM 590 C C . LEU A 1 73 ? -14.451 3.078 15.864 1.00 95.56 73 LEU A C 1
ATOM 592 O O . LEU A 1 73 ? -15.049 3.419 14.843 1.00 95.56 73 LEU A O 1
ATOM 596 N N . PRO A 1 74 ? -15.017 2.263 16.776 1.00 93.62 74 PRO A N 1
ATOM 597 C CA . PRO A 1 74 ? -16.382 1.763 16.639 1.00 93.62 74 PRO A CA 1
ATOM 598 C C . PRO A 1 74 ? -17.404 2.900 16.529 1.00 93.62 74 PRO A C 1
ATOM 600 O O . PRO A 1 74 ? -17.369 3.847 17.313 1.00 93.62 74 PRO A O 1
ATOM 603 N N . GLY A 1 75 ? -18.323 2.795 15.566 1.00 95.19 75 GLY A N 1
ATOM 604 C CA . GLY A 1 75 ? -19.386 3.784 15.347 1.00 95.19 75 GLY A CA 1
ATOM 605 C C . GLY A 1 75 ? -18.933 5.097 14.697 1.00 95.19 75 GLY A C 1
ATOM 606 O O . GLY A 1 75 ? -19.767 5.969 14.473 1.00 95.19 75 GLY A O 1
ATOM 607 N N . VAL A 1 76 ? -17.646 5.241 14.375 1.00 96.06 76 VAL A N 1
ATOM 608 C CA . VAL A 1 76 ? -17.121 6.370 13.599 1.00 96.06 76 VAL A CA 1
ATOM 609 C C . VAL A 1 76 ? -17.110 5.998 12.119 1.00 96.06 76 VAL A C 1
ATOM 611 O O . VAL A 1 76 ? -16.877 4.844 11.758 1.00 96.06 76 VAL A O 1
ATOM 614 N N . GLU A 1 77 ? -17.380 6.974 11.257 1.00 96.44 77 GLU A N 1
ATOM 615 C CA . GLU A 1 77 ? -17.346 6.780 9.810 1.00 96.44 77 GLU A CA 1
ATOM 616 C C . GLU A 1 77 ? -15.930 6.377 9.339 1.00 96.44 77 GLU A C 1
ATOM 618 O O . GLU A 1 77 ? -14.917 6.790 9.911 1.00 96.44 77 GLU A O 1
ATOM 623 N N . LEU A 1 78 ? -15.862 5.532 8.302 1.00 94.81 78 LEU A N 1
ATOM 624 C CA . LEU A 1 78 ? -14.621 4.948 7.789 1.00 94.81 78 LEU A CA 1
ATOM 625 C C . LEU A 1 78 ? -13.553 5.998 7.488 1.00 94.81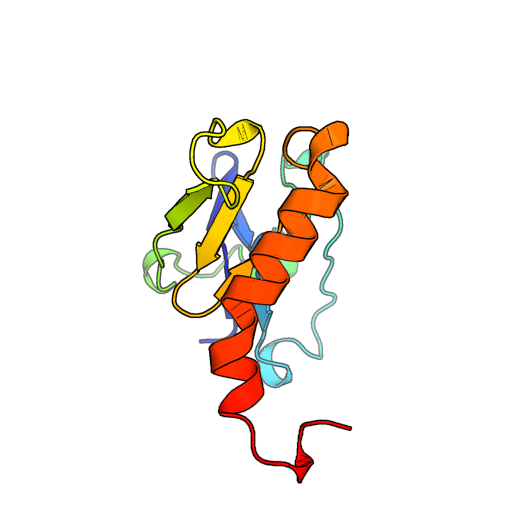 78 LEU A C 1
ATOM 627 O O . LEU A 1 78 ? -12.428 5.860 7.964 1.00 94.81 78 LEU A O 1
ATOM 631 N N . ARG A 1 79 ? -13.881 7.031 6.708 1.00 93.38 79 ARG A N 1
ATOM 632 C CA . ARG A 1 79 ? -12.919 8.067 6.325 1.00 93.38 79 ARG A CA 1
ATOM 633 C C . ARG A 1 79 ? -12.430 8.828 7.545 1.00 93.38 79 ARG A C 1
ATOM 635 O O . ARG A 1 79 ? -11.249 9.116 7.603 1.00 93.38 79 ARG A O 1
ATOM 642 N N . GLN A 1 80 ? -13.269 9.087 8.548 1.00 95.00 80 GLN A N 1
ATOM 643 C CA . GLN A 1 80 ? -12.864 9.811 9.763 1.00 95.00 80 GLN A CA 1
ATOM 644 C C . GLN A 1 80 ? -11.873 9.047 10.660 1.00 95.00 80 GLN A C 1
ATOM 646 O O . GLN A 1 80 ? -11.102 9.680 11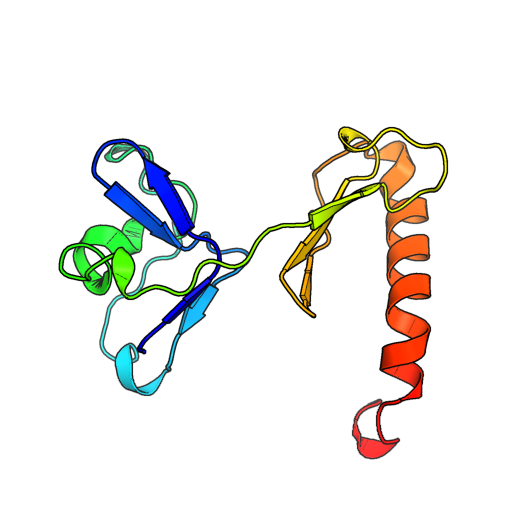.382 1.00 95.00 80 GLN A O 1
ATOM 651 N N . ALA A 1 81 ? -11.868 7.712 10.626 1.00 95.00 81 ALA A N 1
ATOM 652 C CA . ALA A 1 81 ? -10.998 6.873 11.457 1.00 95.00 81 ALA A CA 1
ATOM 653 C C . ALA A 1 81 ? -10.288 5.769 10.653 1.00 95.00 81 ALA A C 1
ATOM 655 O O . ALA A 1 81 ? -10.131 4.648 11.142 1.00 95.00 81 ALA A O 1
ATOM 656 N N . TYR A 1 82 ? -9.858 6.087 9.431 1.00 94.94 82 TYR A N 1
ATOM 657 C CA . TYR A 1 82 ? -9.367 5.114 8.455 1.00 94.94 82 TYR A CA 1
ATOM 658 C C . TYR A 1 82 ? -8.101 4.374 8.906 1.00 94.94 82 TYR A C 1
ATOM 660 O O . TYR A 1 82 ? -7.071 4.992 9.190 1.00 94.94 82 TYR A O 1
ATOM 668 N N . CYS A 1 83 ? -8.155 3.047 8.891 1.00 94.50 83 CYS A N 1
ATOM 669 C CA . CYS A 1 83 ? -7.004 2.150 8.912 1.00 94.50 83 CYS A CA 1
ATOM 670 C C . CYS A 1 83 ? -7.222 1.038 7.882 1.00 94.50 83 CYS A C 1
ATOM 672 O O . CYS A 1 83 ? -8.347 0.783 7.445 1.00 94.50 83 CYS A O 1
ATOM 674 N N . GLU A 1 84 ? -6.154 0.338 7.514 1.00 93.25 84 GLU A N 1
ATOM 675 C CA . GLU A 1 84 ?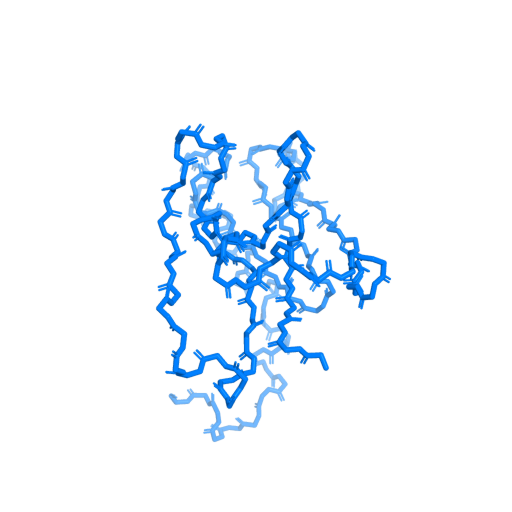 -6.259 -0.757 6.554 1.00 93.25 84 GLU A CA 1
ATOM 676 C C . GLU A 1 84 ? -5.386 -1.955 6.918 1.00 93.25 84 GLU A C 1
ATOM 678 O O . GLU A 1 84 ? -4.281 -1.820 7.452 1.00 93.25 84 GLU A O 1
ATOM 683 N N . TRP A 1 85 ? -5.892 -3.142 6.593 1.00 91.56 85 TRP A N 1
ATOM 684 C CA . TRP A 1 85 ? -5.145 -4.390 6.653 1.00 91.56 85 TRP A CA 1
ATOM 685 C C . TRP A 1 85 ? -4.659 -4.795 5.268 1.00 91.56 85 TRP A C 1
ATOM 687 O O . TRP A 1 85 ? -5.408 -4.766 4.289 1.00 91.56 85 TRP A O 1
ATOM 697 N N . ARG A 1 86 ? -3.404 -5.241 5.209 1.00 88.31 86 ARG A N 1
ATOM 698 C CA . ARG A 1 86 ? -2.750 -5.807 4.026 1.00 88.31 86 ARG A CA 1
ATOM 699 C C . ARG A 1 86 ? -2.228 -7.197 4.376 1.00 88.31 86 ARG A C 1
ATOM 701 O O . ARG A 1 86 ? -1.065 -7.393 4.742 1.00 88.31 86 ARG A O 1
ATOM 708 N N . GLY A 1 87 ? -3.129 -8.177 4.335 1.00 85.00 87 GLY A N 1
ATOM 709 C CA . GLY A 1 87 ? -2.900 -9.478 4.965 1.00 85.00 87 GLY A CA 1
ATOM 710 C C . GLY A 1 87 ? -2.727 -9.312 6.477 1.00 85.00 87 GLY A C 1
ATOM 711 O O . GLY A 1 87 ? -3.592 -8.752 7.136 1.00 85.00 87 GLY A O 1
ATOM 712 N N . SER A 1 88 ? -1.595 -9.756 7.022 1.00 85.94 88 SER A N 1
ATOM 713 C CA . SER A 1 88 ? -1.259 -9.614 8.447 1.00 85.94 88 SER A CA 1
ATOM 714 C C . SER A 1 88 ? -0.638 -8.261 8.821 1.00 85.94 88 SER A C 1
ATOM 716 O O . SER A 1 88 ? -0.260 -8.066 9.972 1.00 85.94 88 SER A O 1
ATOM 718 N N . TRP A 1 89 ? -0.466 -7.348 7.862 1.00 87.12 89 TRP A N 1
ATOM 719 C CA . TRP A 1 89 ? 0.131 -6.035 8.103 1.00 87.12 89 TRP A CA 1
ATOM 720 C C . TRP A 1 89 ? -0.956 -4.999 8.364 1.00 87.12 89 TRP A C 1
ATOM 722 O O . TRP A 1 89 ? -1.846 -4.828 7.532 1.00 87.12 89 TRP A O 1
ATOM 732 N N . LEU A 1 90 ? -0.856 -4.298 9.491 1.00 91.62 90 LEU A N 1
ATOM 733 C CA . LEU A 1 90 ? -1.678 -3.131 9.792 1.00 91.62 90 LEU A CA 1
ATOM 734 C C . LEU A 1 90 ? -0.981 -1.877 9.274 1.00 91.62 90 LEU A C 1
ATOM 736 O O . LEU A 1 90 ? 0.193 -1.655 9.571 1.00 91.62 90 LEU A O 1
ATOM 740 N N . HIS A 1 91 ? -1.714 -1.039 8.552 1.00 90.56 91 HIS A N 1
ATOM 741 C CA . HIS A 1 91 ? -1.238 0.262 8.118 1.00 90.56 91 HIS A CA 1
ATOM 742 C C . HIS A 1 91 ? -2.146 1.367 8.680 1.00 90.56 91 HIS A C 1
ATOM 744 O O . HIS A 1 91 ? -3.345 1.435 8.399 1.00 90.56 91 HIS A O 1
ATOM 750 N N . GLU A 1 92 ? -1.556 2.218 9.525 1.00 91.81 92 GLU A N 1
ATOM 751 C CA . GLU A 1 92 ? -2.188 3.409 10.097 1.00 91.81 92 GLU A CA 1
ATOM 752 C C . GLU A 1 92 ? -1.832 4.624 9.232 1.00 91.81 92 GLU A C 1
ATOM 754 O O . GLU A 1 92 ? -0.717 5.143 9.301 1.00 91.81 92 GLU A O 1
ATOM 759 N N . VAL A 1 93 ? -2.781 5.104 8.424 1.00 82.56 93 VAL A N 1
ATOM 760 C CA . VAL A 1 93 ? -2.564 6.303 7.605 1.00 82.56 93 VAL A CA 1
ATOM 761 C C . VAL A 1 93 ? -2.664 7.537 8.503 1.00 82.56 93 VAL A C 1
ATOM 763 O O . VAL A 1 93 ? -3.744 7.899 8.970 1.00 82.56 93 VAL A O 1
ATOM 766 N N . GLY A 1 94 ? -1.526 8.162 8.808 1.00 72.75 94 GLY A N 1
ATOM 767 C CA . GLY A 1 94 ? -1.435 9.153 9.889 1.00 72.75 94 GLY A CA 1
ATOM 768 C C . GLY A 1 94 ? -2.155 10.486 9.645 1.00 72.75 94 GLY A C 1
ATOM 769 O O . GLY A 1 94 ? -2.545 11.138 10.612 1.00 72.75 94 GLY A O 1
ATOM 770 N N . LEU A 1 95 ? -2.318 10.893 8.382 1.00 76.31 95 LEU A N 1
ATOM 771 C CA . LEU A 1 95 ? -3.014 12.131 7.995 1.00 76.31 95 LEU A CA 1
ATOM 772 C C . LEU A 1 95 ? -4.423 11.888 7.444 1.00 76.31 95 LEU A C 1
ATOM 774 O O . LEU A 1 95 ? -5.127 12.854 7.172 1.00 76.31 95 LEU A O 1
ATOM 778 N N . ASP A 1 96 ? -4.823 10.627 7.272 1.00 82.94 96 ASP A N 1
ATOM 779 C CA . ASP A 1 96 ? -6.145 10.301 6.749 1.00 82.94 96 ASP A CA 1
ATOM 780 C C . ASP A 1 96 ? -7.164 10.194 7.888 1.00 82.94 96 ASP A C 1
ATOM 782 O O . ASP A 1 96 ? -6.929 9.540 8.921 1.00 82.94 96 ASP A O 1
ATOM 786 N N . GLY A 1 97 ? -8.289 10.868 7.675 1.00 88.25 97 GLY A N 1
ATOM 787 C CA . GLY A 1 97 ? -9.379 11.048 8.622 1.00 88.25 97 GLY A CA 1
ATOM 788 C C . GLY A 1 97 ? -9.354 12.324 9.447 1.00 88.25 97 GLY A C 1
ATOM 789 O O . GLY A 1 97 ? -8.719 13.319 9.103 1.00 88.25 97 GLY A O 1
ATOM 790 N N . ASP A 1 98 ? -10.146 12.319 10.516 1.00 93.50 98 ASP A N 1
ATOM 791 C CA . ASP A 1 98 ? -10.357 13.497 11.347 1.00 93.50 98 ASP A CA 1
ATOM 792 C C . ASP A 1 98 ? -9.180 13.677 12.315 1.00 93.50 98 ASP A C 1
ATOM 794 O O . ASP A 1 98 ? -8.932 12.851 13.201 1.00 93.50 98 ASP A O 1
ATOM 798 N N . LEU A 1 99 ? -8.460 14.793 12.171 1.00 92.25 99 LEU A N 1
ATOM 799 C CA . LEU A 1 99 ? -7.322 15.137 13.022 1.00 92.25 99 LEU A CA 1
ATOM 800 C C . LEU A 1 99 ? -7.710 15.271 14.501 1.00 92.25 99 LEU A C 1
ATOM 802 O O . LEU A 1 99 ? -6.878 14.994 15.368 1.00 92.25 99 LEU A O 1
ATOM 806 N N . LEU A 1 100 ? -8.964 15.619 14.805 1.00 94.44 100 LEU A N 1
ATOM 807 C CA . LEU A 1 100 ? -9.480 15.670 16.175 1.00 94.44 100 LEU A CA 1
ATOM 808 C C . LEU A 1 100 ? -9.580 14.275 16.809 1.00 94.44 100 LEU A C 1
ATOM 810 O O . LEU A 1 100 ? -9.541 14.138 18.033 1.00 94.44 100 LEU A O 1
ATOM 814 N N . LEU A 1 101 ? -9.671 13.223 15.991 1.00 93.75 101 LEU A N 1
ATOM 815 C CA . LEU A 1 101 ? -9.742 11.832 16.437 1.00 93.75 101 LEU A CA 1
ATOM 816 C C . LEU A 1 101 ? -8.377 11.139 16.471 1.00 93.75 101 LEU A C 1
ATOM 818 O O . LEU A 1 101 ? -8.294 10.014 16.966 1.00 93.75 101 LEU A O 1
ATOM 822 N N . LYS A 1 102 ? -7.298 11.791 16.013 1.00 93.19 102 LYS A N 1
ATOM 823 C CA . LYS A 1 102 ? -5.961 11.189 15.862 1.00 93.19 102 LYS A CA 1
ATOM 824 C C . LYS A 1 102 ? -5.470 10.460 17.116 1.00 93.19 102 LYS A C 1
ATOM 826 O O . LYS A 1 102 ? -5.018 9.323 17.021 1.00 93.19 102 LYS A O 1
ATOM 831 N N . ALA A 1 103 ? -5.576 11.084 18.291 1.00 93.56 103 ALA A N 1
ATOM 832 C CA . ALA A 1 103 ? -5.128 10.470 19.544 1.00 93.56 103 ALA A CA 1
ATOM 833 C C . ALA A 1 103 ? -5.947 9.212 19.890 1.00 93.56 103 ALA A C 1
ATOM 835 O O . ALA A 1 103 ? -5.382 8.153 20.151 1.00 93.56 103 ALA A O 1
ATOM 836 N N . LYS A 1 104 ? -7.281 9.294 19.785 1.00 95.25 104 LYS A N 1
ATOM 837 C CA . LYS A 1 104 ? -8.191 8.163 20.037 1.00 95.25 104 LYS A CA 1
ATOM 838 C C . LYS A 1 104 ? -7.974 7.021 19.042 1.00 95.25 104 LYS A C 1
ATOM 840 O O . LYS A 1 104 ? -7.964 5.855 19.434 1.00 95.25 104 LYS A O 1
ATOM 845 N N . LYS A 1 105 ? -7.782 7.350 17.760 1.00 94.81 105 LYS A N 1
ATOM 846 C CA . LYS A 1 105 ? -7.428 6.399 16.696 1.00 94.81 105 LYS A CA 1
ATOM 847 C C . LYS A 1 105 ? -6.125 5.679 17.044 1.00 94.81 105 LYS A C 1
ATOM 849 O O . LYS A 1 105 ? -6.093 4.451 17.012 1.00 94.81 105 LYS A O 1
ATOM 854 N N . ARG A 1 106 ? -5.093 6.419 17.463 1.00 93.25 106 ARG A N 1
ATOM 855 C CA . ARG A 1 106 ? -3.805 5.843 17.864 1.00 93.25 106 ARG A CA 1
ATOM 856 C C . ARG A 1 106 ? -3.942 4.886 19.049 1.00 93.25 106 ARG A C 1
ATOM 858 O O . ARG A 1 106 ? -3.381 3.796 19.017 1.00 93.25 106 ARG A O 1
ATOM 865 N N . GLU A 1 107 ? -4.719 5.243 20.069 1.00 94.94 107 GLU A N 1
ATOM 866 C CA . GLU A 1 107 ? -5.009 4.343 21.195 1.00 94.94 107 GLU A CA 1
ATOM 867 C C . GLU A 1 107 ? -5.733 3.063 20.753 1.00 94.94 107 GLU A C 1
ATOM 869 O O . GLU A 1 107 ? -5.425 1.975 21.239 1.00 94.94 107 GLU A O 1
ATOM 874 N N . ALA A 1 108 ? -6.689 3.169 19.824 1.00 94.88 108 ALA A N 1
ATOM 875 C CA . ALA A 1 108 ? -7.379 2.004 19.277 1.00 94.88 108 ALA A CA 1
ATOM 876 C C . ALA A 1 108 ? -6.428 1.090 18.494 1.00 94.88 108 ALA A C 1
ATOM 878 O O . ALA A 1 108 ? -6.471 -0.125 18.677 1.00 94.88 108 ALA A O 1
ATOM 879 N N . VAL A 1 109 ? -5.523 1.664 17.698 1.00 94.31 109 VAL A N 1
ATOM 880 C CA . VAL A 1 109 ? -4.460 0.917 17.012 1.00 94.31 109 VAL A CA 1
ATOM 881 C C . VAL A 1 109 ? -3.562 0.191 18.013 1.00 94.31 109 VAL A C 1
ATOM 883 O O . VAL A 1 109 ? -3.303 -0.995 17.838 1.00 94.31 109 VAL A O 1
ATOM 886 N N . LEU A 1 110 ? -3.136 0.846 19.097 1.00 93.62 110 LEU A N 1
ATOM 887 C CA . LEU A 1 110 ? -2.326 0.193 20.133 1.00 93.62 110 LEU A CA 1
ATOM 888 C C . LEU A 1 110 ? -3.061 -0.995 20.773 1.00 93.62 110 LEU A C 1
ATOM 890 O O . LEU A 1 110 ? -2.472 -2.063 20.917 1.00 93.62 110 LEU A O 1
ATOM 894 N N . ARG A 1 111 ? -4.363 -0.858 21.062 1.00 94.69 111 ARG A N 1
ATOM 895 C CA . ARG A 1 111 ? -5.187 -1.977 21.556 1.00 94.69 111 ARG A CA 1
ATOM 896 C C . ARG A 1 111 ? -5.274 -3.137 20.561 1.00 94.69 111 ARG A C 1
ATOM 898 O O . ARG A 1 111 ? -5.275 -4.287 20.987 1.00 94.69 111 ARG A O 1
ATOM 905 N N . LEU A 1 112 ? -5.327 -2.858 19.256 1.00 92.75 112 LEU A N 1
ATOM 906 C CA . LEU A 1 112 ? -5.308 -3.896 18.214 1.00 92.75 112 LEU A CA 1
ATOM 907 C C . LEU A 1 112 ? -3.970 -4.648 18.161 1.00 92.75 112 LEU A C 1
ATOM 909 O O . LEU A 1 112 ? -3.951 -5.831 17.829 1.00 92.75 112 LEU A O 1
ATOM 913 N N . LEU A 1 113 ? -2.861 -3.976 18.478 1.00 91.00 113 LEU A N 1
ATOM 914 C CA . LEU A 1 113 ? -1.520 -4.567 18.466 1.00 91.00 113 LEU A CA 1
ATOM 915 C C . LEU A 1 113 ? -1.199 -5.367 19.736 1.00 91.00 113 LEU A C 1
ATOM 917 O O . LEU A 1 113 ? -0.338 -6.246 19.688 1.00 91.00 113 LEU A O 1
ATOM 921 N N . GLU A 1 114 ? -1.892 -5.103 20.847 1.00 91.75 114 GLU A N 1
ATOM 922 C CA . GLU A 1 114 ? -1.635 -5.713 22.158 1.00 91.75 114 GLU A CA 1
ATOM 923 C C . GLU A 1 114 ? -1.481 -7.249 22.110 1.00 91.75 114 GLU A C 1
ATOM 925 O O . GLU A 1 114 ? -0.474 -7.752 22.615 1.00 91.75 114 GLU A O 1
ATOM 930 N N . PRO A 1 115 ? -2.366 -8.028 21.449 1.00 90.00 115 PRO A N 1
ATOM 931 C CA . PRO A 1 115 ? -2.217 -9.484 21.410 1.00 90.00 115 PRO A CA 1
ATOM 932 C C . PRO A 1 115 ? -0.925 -9.936 20.717 1.00 90.00 115 PRO A C 1
ATOM 934 O O . PRO A 1 115 ? -0.281 -10.888 21.159 1.00 90.00 115 PRO A O 1
ATOM 937 N N . ALA A 1 116 ? -0.517 -9.239 19.651 1.00 86.94 116 ALA A N 1
ATOM 938 C CA . ALA A 1 116 ? 0.710 -9.547 18.924 1.00 86.94 116 ALA A CA 1
ATOM 939 C C . ALA A 1 116 ? 1.952 -9.206 19.759 1.00 86.94 116 ALA A C 1
ATOM 941 O O . ALA A 1 116 ? 2.900 -9.989 19.805 1.00 86.94 116 ALA A O 1
ATOM 942 N N . LEU A 1 117 ? 1.926 -8.078 20.475 1.00 84.69 117 LEU A N 1
ATOM 943 C CA . LEU A 1 117 ? 3.012 -7.664 21.365 1.00 84.69 117 LEU A CA 1
ATOM 944 C C . LEU A 1 117 ? 3.173 -8.616 22.559 1.00 84.69 117 LEU A C 1
ATOM 946 O O . LEU A 1 117 ? 4.297 -8.918 22.966 1.00 84.69 117 LEU A O 1
ATOM 950 N N . GLN A 1 118 ? 2.070 -9.151 23.090 1.00 87.69 118 GLN A N 1
ATOM 951 C CA . GLN A 1 118 ? 2.113 -10.127 24.182 1.00 87.69 118 GLN A CA 1
ATOM 952 C C . GLN A 1 118 ? 2.566 -11.522 23.738 1.00 87.69 118 GLN A C 1
ATOM 954 O O . GLN A 1 118 ? 3.128 -12.260 24.549 1.00 87.69 118 GLN A O 1
ATOM 959 N N . ALA A 1 119 ? 2.394 -11.874 22.464 1.00 82.56 119 ALA A N 1
ATOM 960 C CA . ALA A 1 119 ? 2.896 -13.125 21.902 1.00 82.56 119 ALA A CA 1
ATOM 961 C C . ALA A 1 119 ? 4.415 -13.108 21.625 1.00 82.56 119 ALA A C 1
ATOM 963 O O . ALA A 1 119 ? 5.012 -14.169 21.435 1.00 82.56 119 ALA A O 1
ATOM 964 N N . LEU A 1 120 ? 5.065 -11.933 21.615 1.00 76.75 120 LEU A N 1
ATOM 965 C CA . LEU A 1 120 ? 6.502 -11.831 21.346 1.00 76.75 120 LEU A CA 1
ATOM 966 C C . LEU A 1 120 ? 7.352 -12.384 22.509 1.00 76.75 120 LEU A C 1
ATOM 968 O O . LEU A 1 120 ? 7.086 -12.043 23.674 1.00 76.75 120 LEU A O 1
ATOM 972 N N . PRO A 1 121 ? 8.416 -13.166 22.213 1.00 75.12 121 PRO A N 1
ATOM 973 C CA . PRO A 1 121 ? 9.403 -13.587 23.204 1.00 75.12 121 PRO A CA 1
ATOM 974 C C . PRO A 1 121 ? 10.004 -12.378 23.927 1.00 75.12 121 PRO A C 1
ATOM 976 O O . PRO A 1 121 ? 10.236 -11.335 23.317 1.00 75.12 121 PRO A O 1
ATOM 979 N N . ARG A 1 122 ? 10.310 -12.516 25.224 1.00 61.69 122 ARG A N 1
ATOM 980 C CA . ARG A 1 122 ? 10.845 -11.418 26.059 1.00 61.69 122 ARG A CA 1
ATOM 981 C C . ARG A 1 122 ? 12.100 -10.743 25.483 1.00 61.69 122 ARG A C 1
ATOM 983 O O . ARG A 1 122 ? 12.301 -9.564 25.741 1.00 61.69 122 ARG A O 1
ATOM 990 N N . SER A 1 123 ? 12.902 -11.451 24.686 1.00 69.19 123 SER A N 1
ATOM 991 C CA . SER A 1 123 ? 14.103 -10.919 24.027 1.00 69.19 123 SER A CA 1
ATOM 992 C C . SER A 1 123 ? 13.825 -9.923 22.894 1.00 69.19 123 SER A C 1
ATOM 994 O O . SER A 1 123 ? 14.745 -9.238 22.472 1.00 69.19 123 SER A O 1
ATOM 996 N N . ALA A 1 124 ? 12.587 -9.840 22.395 1.00 58.00 124 ALA A N 1
ATOM 997 C CA . ALA A 1 124 ? 12.183 -8.937 21.314 1.00 58.00 124 ALA A CA 1
ATOM 998 C C . ALA A 1 124 ? 11.421 -7.689 21.811 1.00 58.00 124 ALA A C 1
ATOM 1000 O O . ALA A 1 124 ? 10.887 -6.939 21.001 1.00 58.00 124 ALA A O 1
ATOM 1001 N N . ARG A 1 125 ? 11.321 -7.489 23.136 1.00 56.62 125 ARG A N 1
ATOM 1002 C CA . ARG A 1 125 ? 10.582 -6.376 23.767 1.00 56.62 125 ARG A CA 1
ATOM 1003 C C . ARG A 1 125 ? 11.481 -5.212 24.228 1.00 56.62 125 ARG A C 1
ATOM 1005 O O . ARG A 1 125 ? 11.000 -4.376 24.989 1.00 56.62 125 ARG A O 1
ATOM 1012 N N . GLN A 1 126 ? 12.760 -5.201 23.841 1.00 45.09 126 GLN A N 1
ATOM 1013 C CA . GLN A 1 126 ? 13.736 -4.158 24.196 1.00 45.09 126 GLN A CA 1
ATOM 1014 C C . GLN A 1 126 ? 13.937 -3.162 23.061 1.00 45.09 126 GLN A C 1
ATOM 1016 O O . GLN A 1 126 ? 14.052 -3.621 21.904 1.00 45.09 126 GLN A O 1
#

Sequence (126 aa):
MAFYGDLRRAGARWYLWAGYCFFRFDAVARKPLDFGLDWFAGLDTGGANWEVLYRDVDLNALPQRPITAFAALPGVELRQAYCEWRGSWLHEVGLDGDLLLKAKKREAVLRLLEPALQALPRSARQ

pLDDT: mean 88.23, std 8.59, range [45.09, 96.44]

Foldseek 3Di:
DFKAADWDDDVPFIFHQPLTMDGDCVSPVPFPFFQCAPVVSPGHGRRVCGVGPNVPDDPVPHDDFDKAWDALDPPDDRQQRIWIDRDPDTDGPQPTHDPVCNVVSVVSVVVVCVVVLVPDDPVPND

Secondary structure (DSSP, 8-state):
--EEEEEEEETTEEEEEEEEEEE-HHHHTTS----S-BGGGTB-TTGGGIIIIITTS-GGGSPP--EEEEESSTTS-TGGGEEEEETTEEE--TTSS-GGGHHHHHHHHHHHHHHHHHHS-GGG--

Radius of gyration: 17.36 Å; chains: 1; bounding box: 42×29×45 Å